Protein AF-A0A2T2SNY1-F1 (afdb_monomer_lite)

Secondary structure (DSSP, 8-state):
-PEEETTTTEEEEETTS-EEETTEEE--SEEEESSPPPB-SSSS--BS--SEEE----TTTHHHIIIIIHHH-

Foldseek 3Di:
DWDADPPLRKTKDAQVAWADQPPDIHRARMWIDSDPFDWDPDVVTHTDDTPDGHHDDDPVCNVVCVPPVVVRD

Structure (mmCIF, N/CA/C/O backbone):
data_AF-A0A2T2SNY1-F1
#
_entry.id   AF-A0A2T2SNY1-F1
#
loop_
_atom_site.group_PDB
_atom_site.id
_atom_site.type_symbol
_atom_site.label_atom_id
_atom_site.label_alt_id
_atom_site.label_comp_id
_atom_site.label_asym_id
_atom_site.label_entity_id
_atom_site.label_seq_id
_atom_site.pdbx_PDB_ins_code
_atom_site.Cartn_x
_atom_site.Cartn_y
_atom_site.Cartn_z
_atom_site.occupancy
_atom_site.B_iso_or_equiv
_atom_site.auth_seq_id
_atom_site.auth_comp_id
_atom_site.auth_asym_id
_atom_site.auth_atom_id
_atom_site.pdbx_PDB_model_num
ATOM 1 N N . MET A 1 1 ? -2.090 12.419 4.293 1.00 52.00 1 MET A N 1
ATOM 2 C CA . MET A 1 1 ? -3.460 12.960 4.511 1.00 52.00 1 MET A CA 1
ATOM 3 C C . MET A 1 1 ? -4.420 11.822 4.220 1.00 52.00 1 MET A C 1
ATOM 5 O O . MET A 1 1 ? -4.378 11.322 3.110 1.00 52.00 1 MET A O 1
ATOM 9 N N . HIS A 1 2 ? -5.225 11.371 5.184 1.00 64.75 2 HIS A N 1
ATOM 10 C CA . HIS A 1 2 ? -6.125 10.226 4.979 1.00 64.75 2 HIS A CA 1
ATOM 11 C C . HIS A 1 2 ? -7.515 10.716 4.600 1.00 64.75 2 HIS A C 1
ATOM 13 O O . HIS A 1 2 ? -8.064 11.582 5.287 1.00 64.75 2 HIS A O 1
ATOM 19 N N . GLN A 1 3 ? -8.080 10.173 3.524 1.00 68.75 3 GLN A N 1
ATOM 20 C CA . GLN A 1 3 ? -9.450 10.480 3.127 1.00 68.75 3 GLN A CA 1
ATOM 21 C C . GLN A 1 3 ? -10.392 9.374 3.593 1.00 68.75 3 GLN A C 1
ATOM 23 O O . GLN A 1 3 ? -10.027 8.198 3.643 1.00 68.75 3 GLN A O 1
ATOM 28 N N . ARG A 1 4 ? -11.606 9.773 3.981 1.00 75.00 4 ARG A N 1
ATOM 29 C CA . ARG A 1 4 ? -12.680 8.838 4.306 1.00 75.00 4 ARG A CA 1
ATOM 30 C C . ARG A 1 4 ? -13.526 8.594 3.069 1.00 75.00 4 ARG A C 1
ATOM 32 O O . ARG A 1 4 ? -14.030 9.549 2.485 1.00 75.00 4 ARG A O 1
ATOM 39 N N . ILE A 1 5 ? -13.707 7.329 2.702 1.00 76.31 5 ILE A N 1
ATOM 40 C CA . ILE A 1 5 ? -14.524 6.942 1.552 1.00 76.31 5 ILE A CA 1
ATOM 41 C C . ILE A 1 5 ? -15.893 6.471 2.035 1.00 76.31 5 ILE A C 1
ATOM 43 O O . ILE A 1 5 ? -16.020 5.461 2.730 1.00 76.31 5 ILE A O 1
ATOM 47 N N . GLY A 1 6 ? -16.928 7.196 1.610 1.00 70.88 6 GLY A N 1
ATOM 48 C CA . GLY A 1 6 ? -18.322 6.808 1.786 1.00 70.88 6 GLY A CA 1
ATOM 49 C C . GLY A 1 6 ? -18.807 6.730 3.245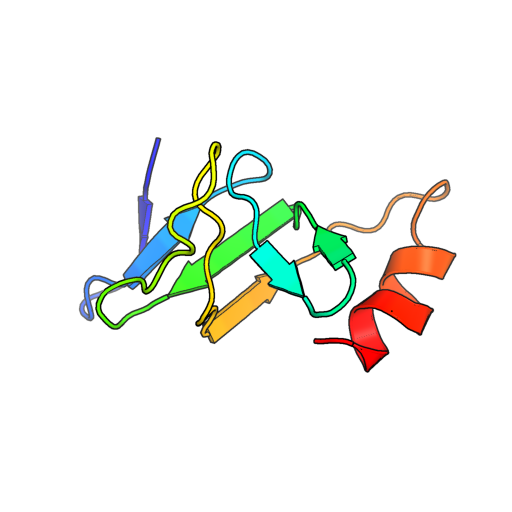 1.00 70.88 6 GLY A C 1
ATOM 50 O O . GLY A 1 6 ? -18.077 7.023 4.193 1.00 70.88 6 GLY A O 1
ATOM 51 N N . PRO A 1 7 ? -20.071 6.320 3.445 1.00 73.81 7 PRO A N 1
ATOM 52 C CA . PRO A 1 7 ? -20.714 6.304 4.760 1.00 73.81 7 PRO A CA 1
ATOM 53 C C . PRO A 1 7 ? -20.156 5.237 5.713 1.00 73.81 7 PRO A C 1
ATOM 55 O O . PRO A 1 7 ? -20.343 5.353 6.919 1.00 73.81 7 PRO A O 1
ATOM 58 N N . ARG A 1 8 ? -19.451 4.215 5.199 1.00 78.44 8 ARG A N 1
ATOM 59 C CA . ARG A 1 8 ? -18.829 3.162 6.023 1.00 78.44 8 ARG A CA 1
ATOM 60 C C . ARG A 1 8 ? -17.552 3.620 6.736 1.00 78.44 8 ARG A C 1
ATOM 62 O O . ARG A 1 8 ? -17.049 2.895 7.581 1.00 78.44 8 ARG A O 1
ATOM 69 N N . GLY A 1 9 ? -17.036 4.813 6.423 1.00 83.25 9 GLY A N 1
ATOM 70 C CA . GLY A 1 9 ? -15.882 5.380 7.121 1.00 83.25 9 GLY A CA 1
ATOM 71 C C . GLY A 1 9 ? -14.540 4.734 6.768 1.00 83.25 9 GLY A C 1
ATOM 72 O O . GLY A 1 9 ? -13.600 4.856 7.555 1.00 83.25 9 GLY A O 1
ATOM 73 N N . CYS A 1 10 ? -14.440 4.095 5.598 1.00 91.44 10 CYS A N 1
ATOM 74 C CA . CYS A 1 10 ? -13.205 3.472 5.129 1.00 91.44 10 CYS A CA 1
ATOM 75 C C . CYS A 1 10 ? -12.084 4.500 5.006 1.00 91.44 10 CYS A C 1
ATOM 77 O O . CYS A 1 10 ? -12.342 5.650 4.647 1.00 91.44 10 CYS A O 1
ATOM 79 N N . ARG A 1 11 ? -10.847 4.098 5.287 1.00 92.62 11 ARG A N 1
ATOM 80 C CA . ARG A 1 11 ? -9.668 4.959 5.169 1.00 92.62 11 ARG A CA 1
ATOM 81 C C . ARG A 1 11 ? -8.925 4.602 3.901 1.00 92.62 11 ARG A C 1
ATOM 83 O O . ARG A 1 11 ? -8.629 3.430 3.681 1.00 92.62 11 ARG A O 1
ATOM 90 N N . SER A 1 12 ? -8.609 5.613 3.104 1.00 93.88 12 SER A N 1
ATOM 91 C CA . SER A 1 12 ? -7.712 5.471 1.967 1.00 93.88 12 SER A CA 1
ATOM 92 C C . SER A 1 12 ? -6.412 6.223 2.186 1.00 93.88 12 SER A C 1
ATOM 94 O O . SER A 1 12 ? -6.376 7.306 2.785 1.00 93.88 12 SER A O 1
ATOM 96 N N . TYR A 1 13 ? -5.366 5.643 1.626 1.00 94.94 13 TYR A N 1
ATOM 97 C CA . TYR A 1 13 ? -4.004 6.128 1.645 1.00 94.94 13 TYR A CA 1
ATOM 98 C C . TYR A 1 13 ? -3.497 6.184 0.209 1.00 94.94 13 TYR A C 1
ATOM 100 O O . TYR A 1 13 ? -3.969 5.438 -0.651 1.00 94.94 13 TYR A O 1
ATOM 108 N N . THR A 1 14 ? -2.558 7.086 -0.030 1.00 94.06 14 THR A N 1
ATOM 109 C CA . THR A 1 14 ? -1.830 7.188 -1.295 1.00 94.06 14 THR A CA 1
ATOM 110 C C . THR A 1 14 ? -0.534 6.372 -1.206 1.00 94.06 14 THR A C 1
ATOM 112 O O . THR A 1 14 ? -0.365 5.577 -0.276 1.00 94.06 14 THR A O 1
ATOM 115 N N . SER A 1 15 ? 0.409 6.593 -2.124 1.00 93.06 15 SER A N 1
ATOM 116 C CA . SER A 1 15 ? 1.700 5.891 -2.215 1.00 93.06 15 SER A CA 1
ATOM 117 C C . SER A 1 15 ? 2.632 6.029 -0.989 1.00 93.06 15 SER A C 1
ATOM 119 O O . SER A 1 15 ? 3.769 5.566 -1.026 1.00 93.06 15 SER A O 1
ATOM 121 N N . ASP A 1 16 ? 2.189 6.662 0.102 1.00 92.38 16 ASP A N 1
ATOM 122 C CA . ASP A 1 16 ? 2.882 6.777 1.389 1.00 92.38 16 ASP A CA 1
ATOM 123 C C . ASP A 1 16 ? 2.617 5.597 2.343 1.00 92.38 16 ASP A C 1
ATOM 125 O O . ASP A 1 16 ? 3.385 5.385 3.287 1.00 92.38 16 ASP A O 1
ATOM 129 N N . GLN A 1 17 ? 1.586 4.784 2.092 1.00 96.25 17 GLN A N 1
ATOM 130 C CA . GLN A 1 17 ? 1.279 3.613 2.914 1.00 96.25 17 GLN A CA 1
ATOM 131 C C . GLN A 1 17 ? 1.965 2.345 2.392 1.00 96.25 17 GLN A C 1
ATOM 133 O O . GLN A 1 17 ? 1.692 1.869 1.292 1.00 96.25 17 GLN A O 1
ATOM 138 N N . ARG A 1 18 ? 2.807 1.731 3.234 1.00 97.56 18 ARG A N 1
ATOM 139 C CA . ARG A 1 18 ? 3.412 0.421 2.956 1.00 97.56 18 ARG A CA 1
ATOM 140 C C . ARG A 1 18 ? 2.407 -0.702 3.204 1.00 97.56 18 ARG A C 1
ATOM 142 O O . ARG A 1 18 ? 1.762 -0.722 4.253 1.00 97.56 18 ARG A O 1
ATOM 149 N N . VAL A 1 19 ? 2.322 -1.661 2.291 1.00 97.88 19 VAL A N 1
ATOM 150 C CA . VAL A 1 19 ? 1.544 -2.900 2.441 1.00 97.88 19 VAL A CA 1
ATOM 151 C C . VAL A 1 19 ? 2.508 -4.068 2.602 1.00 97.88 19 VAL A C 1
ATOM 153 O O . VAL A 1 19 ? 3.515 -4.159 1.892 1.00 97.88 19 VAL A O 1
ATOM 156 N N . HIS A 1 20 ? 2.217 -4.952 3.554 1.00 97.62 20 HIS A N 1
ATOM 157 C CA . HIS A 1 20 ? 2.963 -6.192 3.714 1.00 97.62 20 HIS A CA 1
ATOM 158 C C . HIS A 1 20 ? 2.410 -7.252 2.760 1.00 97.62 20 HIS A C 1
ATOM 160 O O . HIS A 1 20 ? 1.231 -7.589 2.819 1.00 97.62 20 HIS A O 1
ATOM 166 N N . LEU A 1 21 ? 3.271 -7.774 1.889 1.00 95.00 21 LEU A N 1
ATOM 167 C CA . LEU A 1 21 ? 2.926 -8.742 0.853 1.00 95.00 21 LEU A CA 1
ATOM 168 C C . LEU A 1 21 ? 3.966 -9.870 0.868 1.00 95.00 21 LEU A C 1
ATOM 170 O O . LEU A 1 21 ? 4.915 -9.821 0.080 1.00 95.00 21 LEU A O 1
ATOM 174 N N . PRO A 1 22 ? 3.867 -10.838 1.799 1.00 91.94 22 PRO A N 1
ATOM 175 C CA . PRO A 1 22 ? 4.929 -11.805 2.061 1.00 91.94 22 PRO A CA 1
ATOM 176 C C . PRO A 1 22 ? 5.467 -12.472 0.781 1.00 91.94 22 PRO A C 1
ATOM 178 O O . PRO A 1 22 ? 4.677 -12.949 -0.032 1.00 91.94 22 PRO A O 1
ATOM 181 N N . PRO A 1 23 ? 6.799 -12.540 0.574 1.00 93.56 23 PRO A N 1
ATOM 182 C CA . PRO A 1 23 ? 7.883 -12.159 1.489 1.00 93.56 23 PRO A CA 1
ATOM 183 C C . PRO A 1 23 ? 8.380 -10.707 1.307 1.00 93.56 23 PRO A C 1
ATOM 185 O O . PRO A 1 23 ? 9.516 -10.388 1.649 1.00 93.56 23 PRO A O 1
ATOM 188 N N . ARG A 1 24 ? 7.586 -9.837 0.682 1.00 94.94 24 ARG A N 1
ATOM 189 C CA . ARG A 1 24 ? 7.959 -8.483 0.257 1.00 94.94 24 ARG A CA 1
ATOM 190 C C . ARG A 1 24 ? 7.091 -7.419 0.933 1.00 94.94 24 ARG A C 1
ATOM 192 O O . ARG A 1 24 ? 6.142 -7.698 1.660 1.00 94.94 24 ARG A O 1
ATOM 199 N N . TYR A 1 25 ? 7.434 -6.170 0.650 1.00 96.25 25 TYR A N 1
ATOM 200 C CA . TYR A 1 25 ? 6.598 -5.013 0.932 1.00 96.25 25 TYR A CA 1
ATOM 201 C C . TYR A 1 25 ? 6.442 -4.204 -0.347 1.00 96.25 25 TYR A C 1
ATOM 203 O O . TYR A 1 25 ? 7.362 -4.159 -1.170 1.00 96.25 25 TYR A O 1
ATOM 211 N N . VAL A 1 26 ? 5.293 -3.557 -0.495 1.00 96.69 26 VAL A N 1
ATOM 212 C CA . VAL A 1 26 ? 4.969 -2.721 -1.652 1.00 96.69 26 VAL A CA 1
ATOM 213 C C . VAL A 1 26 ? 4.341 -1.405 -1.208 1.00 96.69 26 VAL A C 1
ATOM 215 O O . VAL A 1 26 ? 3.857 -1.286 -0.083 1.00 96.69 26 VAL A O 1
ATOM 218 N N . TYR A 1 27 ? 4.377 -0.425 -2.104 1.00 96.88 27 TYR A N 1
ATOM 219 C CA . TYR A 1 27 ? 3.741 0.880 -1.954 1.00 96.88 27 TYR A CA 1
ATOM 220 C C . TYR A 1 27 ? 2.803 1.070 -3.146 1.00 96.88 27 TYR A C 1
ATOM 222 O O . TYR A 1 27 ? 3.264 1.541 -4.186 1.00 96.88 27 TYR A O 1
ATOM 230 N N . PRO A 1 28 ? 1.543 0.615 -3.047 1.00 96.94 28 PRO A N 1
ATOM 231 C CA . PRO A 1 28 ? 0.570 0.827 -4.108 1.00 96.94 28 PRO A CA 1
ATOM 232 C C . PRO A 1 28 ? 0.187 2.301 -4.207 1.00 96.94 28 PRO A C 1
ATOM 234 O O . PRO A 1 28 ? 0.260 3.024 -3.213 1.00 96.94 28 PRO A O 1
ATOM 237 N N . ASP A 1 29 ? -0.288 2.737 -5.370 1.00 96.62 29 ASP A N 1
ATOM 238 C CA . ASP A 1 29 ? -0.681 4.136 -5.562 1.00 96.62 29 ASP A CA 1
ATOM 239 C C . ASP A 1 29 ? -1.897 4.546 -4.732 1.00 96.62 29 ASP A C 1
ATOM 241 O O . ASP A 1 29 ? -1.961 5.673 -4.230 1.00 96.62 29 ASP A O 1
ATOM 245 N N . VAL A 1 30 ? -2.848 3.627 -4.548 1.00 96.31 30 VAL A N 1
ATOM 246 C CA . VAL A 1 30 ? -3.935 3.780 -3.578 1.00 96.31 30 VAL A CA 1
ATOM 247 C C . VAL A 1 30 ? -4.160 2.467 -2.848 1.00 96.31 30 VAL A C 1
ATOM 249 O O . VAL A 1 30 ? -4.246 1.402 -3.456 1.00 96.31 30 VAL A O 1
ATOM 252 N N . VAL A 1 31 ? -4.339 2.552 -1.535 1.00 96.50 31 VAL A N 1
ATOM 253 C CA . VAL A 1 31 ? -4.790 1.432 -0.710 1.00 96.50 31 VAL A CA 1
ATOM 254 C C . VAL A 1 31 ? -5.916 1.881 0.211 1.00 96.50 31 VAL A C 1
ATOM 256 O O . VAL A 1 31 ? -5.902 3.007 0.712 1.00 96.50 31 VAL A O 1
ATOM 259 N N . ALA A 1 32 ? -6.907 1.021 0.437 1.00 95.06 32 ALA A N 1
ATOM 260 C CA . ALA A 1 32 ? -7.981 1.298 1.382 1.00 95.06 32 ALA A CA 1
ATOM 261 C C . ALA A 1 32 ? -8.354 0.083 2.233 1.00 95.06 32 ALA A C 1
ATOM 263 O O . ALA A 1 32 ? -8.244 -1.065 1.799 1.00 95.06 32 ALA A O 1
ATOM 264 N N . HIS A 1 33 ? -8.827 0.367 3.444 1.00 94.31 33 HIS A N 1
ATOM 265 C CA . HIS A 1 33 ? -9.430 -0.603 4.354 1.00 94.31 33 HIS A CA 1
ATOM 266 C C . HIS A 1 33 ? -10.647 0.036 5.047 1.00 94.31 33 HIS A C 1
ATOM 268 O O . HIS A 1 33 ? -10.662 1.247 5.306 1.00 94.31 33 HIS A O 1
ATOM 274 N N . CYS A 1 34 ? -11.686 -0.749 5.320 1.00 91.50 34 CYS A N 1
ATOM 275 C CA . CYS A 1 34 ? -12.912 -0.288 5.969 1.00 91.50 34 CYS A CA 1
ATOM 276 C C . CYS A 1 34 ? -12.981 -0.706 7.437 1.00 91.50 34 CYS A C 1
ATOM 278 O O . CYS A 1 34 ? -13.480 0.059 8.263 1.00 91.50 34 CYS A O 1
ATOM 280 N N . GLU A 1 35 ? -12.443 -1.878 7.766 1.00 85.88 35 GLU A N 1
ATOM 281 C CA . GLU A 1 35 ? -12.238 -2.310 9.150 1.00 85.88 35 GLU A CA 1
ATOM 282 C C . GLU A 1 35 ? -11.097 -1.540 9.835 1.00 85.88 35 GLU A C 1
ATOM 284 O O . GLU A 1 35 ? -10.457 -0.671 9.238 1.00 85.88 35 GLU A O 1
ATOM 289 N N . ASP A 1 36 ? -10.805 -1.851 11.098 1.00 89.94 36 ASP A N 1
ATOM 290 C CA . ASP A 1 36 ? -9.594 -1.343 11.735 1.00 89.94 36 ASP A CA 1
ATOM 291 C C . ASP A 1 36 ? -8.347 -1.919 11.045 1.00 89.94 36 ASP A C 1
ATOM 293 O O . ASP A 1 36 ? -8.203 -3.128 10.834 1.00 89.94 36 ASP A O 1
ATOM 297 N N . GLY A 1 37 ? -7.437 -1.024 10.654 1.00 92.56 37 GLY A N 1
ATOM 298 C CA . GLY A 1 37 ? -6.207 -1.408 9.973 1.00 92.56 37 GLY A CA 1
ATOM 299 C C . GLY A 1 37 ? -5.310 -2.202 10.918 1.00 92.56 37 GLY A C 1
ATOM 300 O O . GLY A 1 37 ? -5.006 -1.751 12.023 1.00 92.56 37 GLY A O 1
ATOM 301 N N . ARG A 1 38 ? -4.882 -3.381 10.475 1.00 96.94 38 ARG A N 1
ATOM 302 C CA . ARG A 1 38 ? -3.897 -4.225 11.151 1.00 96.94 38 ARG A CA 1
ATOM 303 C C . ARG A 1 38 ? -2.543 -3.940 10.537 1.00 96.94 38 ARG A C 1
ATOM 305 O O . ARG A 1 38 ? -2.411 -3.937 9.316 1.00 96.94 38 ARG A O 1
ATOM 312 N N . TYR A 1 39 ? -1.546 -3.714 11.376 1.00 97.31 39 TYR A N 1
ATOM 313 C CA . TYR A 1 39 ? -0.220 -3.319 10.926 1.00 97.31 39 TYR A CA 1
ATOM 314 C C . TYR A 1 39 ? 0.847 -4.234 11.512 1.00 97.31 39 TYR A C 1
ATOM 316 O O . TYR A 1 39 ? 0.647 -4.813 12.578 1.00 97.31 39 TYR A O 1
ATOM 324 N N . THR A 1 40 ? 1.968 -4.369 10.807 1.00 97.88 40 THR A N 1
ATOM 325 C CA . THR A 1 40 ? 3.174 -4.972 11.382 1.00 97.88 40 THR A CA 1
ATOM 326 C C . THR A 1 40 ? 3.758 -4.079 12.478 1.00 97.88 40 THR A C 1
ATOM 328 O O . THR A 1 40 ? 3.620 -2.857 12.423 1.00 97.88 40 THR A O 1
ATOM 331 N N . ASP A 1 41 ? 4.468 -4.685 13.435 1.00 97.00 41 ASP A N 1
ATOM 332 C CA . ASP A 1 41 ? 5.187 -3.972 14.508 1.00 97.00 41 ASP A CA 1
ATOM 333 C C . ASP A 1 41 ? 6.530 -3.366 14.039 1.00 97.00 41 ASP A C 1
ATOM 335 O O . ASP A 1 41 ? 7.308 -2.821 14.823 1.00 97.00 41 ASP A O 1
ATOM 339 N N . GLU A 1 42 ? 6.834 -3.478 12.747 1.00 95.94 42 GLU A N 1
ATOM 340 C CA . GLU A 1 42 ? 8.050 -2.947 12.137 1.00 95.94 42 GLU A CA 1
ATOM 341 C C . GLU A 1 42 ? 7.949 -1.433 11.929 1.00 95.94 42 GLU A C 1
ATOM 343 O O 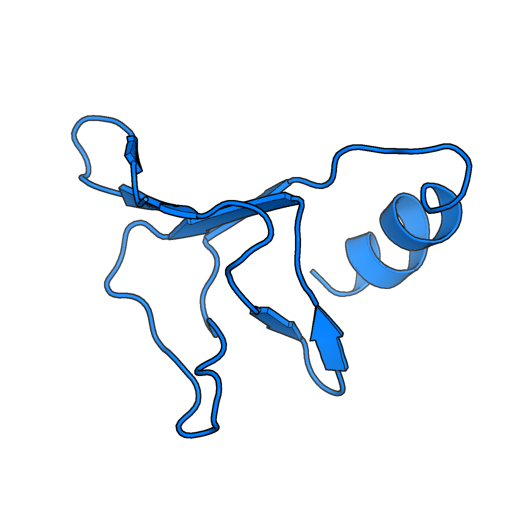. GLU A 1 42 ? 6.865 -0.856 11.882 1.00 95.94 42 GLU A O 1
ATOM 348 N N . SER A 1 43 ? 9.093 -0.779 11.712 1.00 94.81 43 SER A N 1
ATOM 349 C CA . SER A 1 43 ? 9.135 0.628 11.310 1.00 94.81 43 SER A CA 1
ATOM 350 C C . SER A 1 43 ? 9.600 0.764 9.851 1.00 94.81 43 SER A C 1
ATOM 352 O O . SER A 1 43 ? 10.688 0.282 9.520 1.00 94.81 43 SER A O 1
ATOM 354 N N . PRO A 1 44 ? 8.818 1.398 8.955 1.00 94.44 44 PRO A N 1
ATOM 355 C CA . PRO A 1 44 ? 7.447 1.873 9.169 1.00 94.44 44 PRO A CA 1
ATOM 356 C C . PRO A 1 44 ? 6.420 0.722 9.303 1.00 94.44 44 PRO A C 1
ATOM 358 O O . PRO A 1 44 ? 6.627 -0.346 8.723 1.00 94.44 44 PRO A O 1
ATOM 361 N N . PRO A 1 45 ? 5.292 0.929 10.001 1.00 96.12 45 PRO A N 1
ATOM 362 C CA . PRO A 1 45 ? 4.233 -0.074 10.097 1.00 96.12 45 PRO A CA 1
ATOM 363 C C . PRO A 1 45 ? 3.634 -0.362 8.717 1.00 96.12 45 PRO A C 1
ATOM 365 O O . PRO A 1 45 ? 3.364 0.557 7.937 1.00 96.12 45 PRO A O 1
ATOM 368 N N . SER A 1 46 ? 3.414 -1.639 8.409 1.00 97.75 46 SER A N 1
ATOM 369 C CA . SER A 1 46 ? 2.900 -2.071 7.102 1.00 97.75 46 SER A CA 1
ATOM 370 C C . SER A 1 46 ? 1.494 -2.633 7.233 1.00 97.75 46 SER A C 1
ATOM 372 O O . SER A 1 46 ? 1.273 -3.494 8.079 1.00 97.75 46 SER A O 1
ATOM 374 N N . LEU A 1 47 ? 0.557 -2.177 6.400 1.00 97.69 47 LEU A N 1
ATOM 375 C CA . LEU A 1 47 ? -0.828 -2.648 6.417 1.00 97.69 47 LEU A CA 1
ATOM 376 C C . LEU A 1 47 ? -0.887 -4.133 6.024 1.00 97.69 47 LEU A C 1
ATOM 378 O O . LEU A 1 47 ? -0.311 -4.534 5.013 1.00 97.69 47 LEU A O 1
ATOM 382 N N . LEU A 1 48 ? -1.593 -4.925 6.829 1.00 9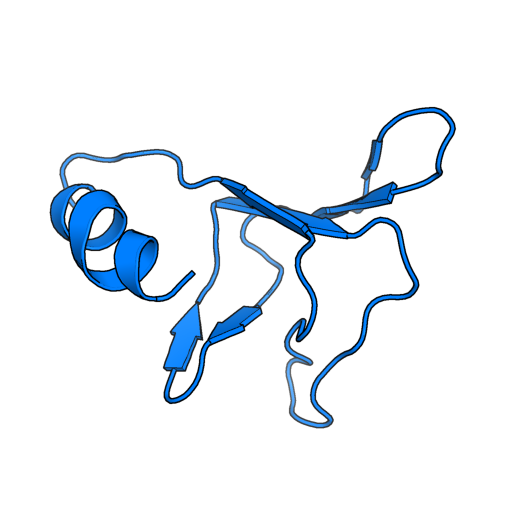7.12 48 LEU A N 1
ATOM 383 C CA . LEU A 1 48 ? -1.739 -6.379 6.696 1.00 97.12 48 LEU A CA 1
ATOM 384 C C . LEU A 1 48 ? -3.076 -6.801 6.076 1.00 97.12 48 LEU A C 1
ATOM 386 O O . LEU A 1 48 ? -3.228 -7.948 5.669 1.00 97.12 48 LEU A O 1
ATOM 390 N N . ASN A 1 49 ? -4.065 -5.910 6.059 1.00 95.88 49 ASN A N 1
ATOM 391 C CA . ASN A 1 49 ? -5.430 -6.200 5.619 1.00 95.88 49 ASN A CA 1
ATOM 392 C C . ASN A 1 49 ? -5.995 -5.113 4.692 1.00 95.88 49 ASN A C 1
ATOM 394 O O . ASN A 1 49 ? -7.008 -4.498 5.031 1.00 95.88 49 ASN A O 1
ATOM 398 N N . PRO A 1 50 ? -5.359 -4.839 3.539 1.00 95.88 50 PRO A N 1
ATOM 399 C CA . PRO A 1 50 ? -5.993 -4.008 2.526 1.00 95.88 50 PRO A CA 1
ATOM 400 C C . PRO A 1 50 ? -7.258 -4.698 1.991 1.00 95.88 50 PRO A C 1
ATOM 402 O O . PRO A 1 50 ? -7.268 -5.904 1.765 1.00 95.88 50 PRO A O 1
ATOM 405 N N . GLU A 1 51 ? -8.317 -3.925 1.767 1.00 94.38 51 GLU A N 1
ATOM 406 C CA . GLU A 1 51 ? -9.534 -4.384 1.076 1.00 94.38 51 GLU A CA 1
ATOM 407 C C . GLU A 1 51 ? -9.552 -3.941 -0.392 1.00 94.38 51 GLU A C 1
ATOM 409 O O . GLU A 1 51 ? -10.182 -4.577 -1.233 1.00 94.38 51 GLU A O 1
ATOM 414 N N . LEU A 1 52 ? -8.858 -2.844 -0.706 1.00 94.31 52 LEU A N 1
ATOM 415 C CA . LEU A 1 52 ? -8.688 -2.329 -2.058 1.00 94.31 52 LEU A CA 1
ATOM 416 C C . LEU A 1 52 ? -7.238 -1.908 -2.264 1.00 94.31 52 LEU A C 1
ATOM 418 O O . LEU A 1 52 ? -6.674 -1.194 -1.433 1.00 94.31 52 LEU A O 1
ATOM 422 N N . VAL A 1 53 ? -6.683 -2.297 -3.407 1.00 96.56 53 VAL A N 1
ATOM 423 C CA . VAL A 1 53 ? -5.38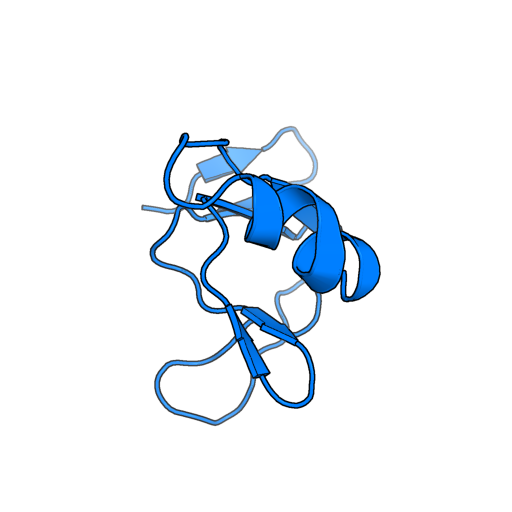4 -1.857 -3.911 1.00 96.56 53 VAL A CA 1
ATOM 424 C C . VAL A 1 53 ? -5.578 -1.350 -5.338 1.00 96.56 53 VAL A C 1
ATOM 426 O O . VAL A 1 53 ? -6.272 -1.983 -6.132 1.00 96.56 53 VAL A O 1
ATOM 429 N N . VAL A 1 54 ? -4.990 -0.201 -5.660 1.00 96.75 54 VAL A N 1
ATOM 430 C CA . VAL A 1 54 ? -4.987 0.391 -7.002 1.00 96.75 54 VAL A CA 1
ATOM 431 C C . VAL A 1 54 ? -3.551 0.743 -7.366 1.00 96.75 54 VAL A C 1
ATOM 433 O O . VAL A 1 54 ? -2.842 1.360 -6.573 1.00 96.75 54 VAL A O 1
ATOM 436 N N . GLU A 1 55 ? -3.156 0.377 -8.579 1.00 97.38 55 GLU A N 1
ATOM 437 C CA . GLU A 1 55 ? -1.884 0.752 -9.197 1.00 97.38 55 GLU A CA 1
ATOM 438 C C . GLU A 1 55 ? -2.189 1.604 -10.436 1.00 97.38 55 GLU A C 1
ATOM 440 O O . GLU A 1 55 ? -3.066 1.267 -11.240 1.00 97.38 55 GLU A O 1
ATOM 445 N N . VAL A 1 56 ? -1.485 2.720 -10.594 1.00 96.94 56 VAL A N 1
ATOM 446 C CA . VAL A 1 56 ? -1.541 3.589 -11.767 1.00 96.94 56 VAL A CA 1
ATOM 447 C C . VAL A 1 56 ? -0.404 3.182 -12.693 1.00 96.94 56 VAL A C 1
ATOM 449 O O . VAL A 1 56 ? 0.772 3.393 -12.411 1.00 96.94 56 VAL A O 1
ATOM 452 N N . LEU A 1 57 ? -0.758 2.592 -13.831 1.00 97.25 57 LEU A N 1
ATOM 453 C CA . LEU A 1 57 ? 0.233 2.049 -14.752 1.00 97.25 57 LEU A CA 1
ATOM 454 C C . LEU A 1 57 ? 1.082 3.160 -15.383 1.00 97.25 57 LEU A C 1
ATOM 456 O O . LEU A 1 57 ? 0.560 4.111 -15.969 1.00 97.25 57 LEU A O 1
ATOM 460 N N . ALA A 1 58 ? 2.398 2.975 -15.330 1.00 95.62 58 ALA A N 1
ATOM 461 C CA . ALA A 1 58 ? 3.380 3.741 -16.085 1.00 95.62 58 ALA A CA 1
ATOM 462 C C . ALA A 1 58 ? 4.197 2.796 -16.971 1.00 95.62 58 ALA A C 1
ATOM 464 O O . ALA A 1 58 ? 4.424 1.645 -16.606 1.00 95.62 58 ALA A O 1
ATOM 465 N N . GLU A 1 59 ? 4.698 3.276 -18.112 1.00 97.06 59 GLU A N 1
ATOM 466 C CA . GLU A 1 59 ? 5.471 2.454 -19.061 1.00 97.06 59 GLU A CA 1
ATOM 467 C C . GLU A 1 59 ? 6.645 1.711 -18.393 1.00 97.06 59 GLU A C 1
ATOM 469 O O . GLU A 1 59 ? 6.919 0.557 -18.704 1.00 97.06 59 GLU A O 1
ATOM 474 N N . SER A 1 60 ? 7.299 2.335 -17.410 1.00 95.69 60 SER A N 1
ATOM 475 C CA . SER A 1 60 ? 8.446 1.764 -16.696 1.00 95.69 60 SER A CA 1
ATOM 476 C C . SER A 1 60 ? 8.097 0.706 -15.636 1.00 95.69 60 SER A C 1
ATOM 478 O O . SER A 1 60 ? 8.993 -0.023 -15.192 1.00 95.69 60 SER A O 1
ATOM 480 N N . THR A 1 61 ? 6.836 0.615 -15.196 1.00 94.50 61 THR A N 1
ATOM 481 C CA . THR A 1 61 ? 6.402 -0.293 -14.114 1.00 94.50 61 THR A CA 1
ATOM 482 C C . THR A 1 61 ? 5.253 -1.218 -14.492 1.00 94.50 61 THR A C 1
ATOM 484 O O . THR A 1 61 ? 5.069 -2.224 -13.810 1.00 94.50 61 THR A O 1
ATOM 487 N N . MET A 1 62 ? 4.558 -0.960 -15.602 1.00 96.81 62 MET A N 1
ATOM 488 C CA . MET A 1 62 ? 3.355 -1.677 -16.029 1.00 96.81 62 MET A CA 1
ATOM 489 C C . MET A 1 62 ? 3.526 -3.197 -16.010 1.00 96.81 62 MET A C 1
ATOM 491 O O . MET A 1 62 ? 2.678 -3.893 -15.459 1.00 96.81 62 MET A O 1
ATOM 495 N N . ASP A 1 63 ? 4.638 -3.716 -16.537 1.00 97.56 63 ASP A N 1
ATOM 496 C CA . ASP A 1 63 ? 4.896 -5.159 -16.547 1.00 97.56 63 ASP A CA 1
ATOM 497 C C . ASP A 1 63 ? 4.937 -5.742 -15.133 1.00 97.56 63 ASP A C 1
ATOM 499 O O . ASP A 1 63 ? 4.427 -6.831 -14.894 1.00 97.56 63 ASP A O 1
ATOM 503 N N . LYS A 1 64 ? 5.516 -5.021 -14.168 1.00 94.50 64 LYS A N 1
ATOM 504 C CA . LYS A 1 64 ? 5.568 -5.450 -12.764 1.00 94.50 64 LYS A CA 1
ATOM 505 C C . LYS A 1 64 ? 4.180 -5.417 -12.126 1.00 94.50 64 LYS A C 1
ATOM 507 O O . LYS A 1 64 ? 3.832 -6.352 -11.405 1.00 94.50 64 LYS A O 1
ATOM 512 N N . ASP A 1 65 ? 3.417 -4.364 -12.405 1.00 96.25 65 ASP A N 1
ATOM 513 C CA . ASP A 1 65 ? 2.091 -4.129 -11.834 1.00 96.25 65 ASP A CA 1
ATOM 514 C C . ASP A 1 65 ? 1.060 -5.144 -12.360 1.00 96.25 65 ASP A C 1
ATOM 516 O O . ASP A 1 65 ? 0.307 -5.716 -11.575 1.00 96.25 65 ASP A O 1
ATOM 520 N N . LEU A 1 66 ? 1.095 -5.460 -13.660 1.00 95.94 66 LEU A N 1
ATOM 521 C CA . LEU A 1 66 ? 0.177 -6.400 -14.321 1.00 95.94 66 LEU A CA 1
ATOM 522 C C . LEU A 1 66 ? 0.563 -7.879 -14.198 1.00 95.94 66 LEU A C 1
ATOM 524 O O . LEU A 1 66 ? -0.223 -8.740 -14.589 1.00 95.94 66 LEU A O 1
ATOM 528 N N . THR A 1 67 ? 1.758 -8.196 -13.695 1.00 96.19 67 THR A N 1
ATOM 529 C CA . THR A 1 67 ? 2.199 -9.588 -13.534 1.00 96.19 67 THR A CA 1
ATOM 530 C C . THR A 1 67 ? 2.329 -9.962 -12.066 1.00 96.19 67 THR A C 1
ATOM 532 O O . THR A 1 67 ? 1.367 -10.399 -11.440 1.00 96.19 67 THR A O 1
ATOM 535 N N . TRP A 1 68 ? 3.521 -9.827 -11.494 1.00 94.94 68 TRP A N 1
ATOM 536 C CA . TRP A 1 68 ? 3.814 -10.397 -10.189 1.00 94.94 68 TRP A CA 1
ATOM 537 C C . TRP A 1 68 ? 3.047 -9.702 -9.066 1.00 94.94 68 TRP A C 1
ATOM 539 O O . TRP A 1 68 ? 2.646 -10.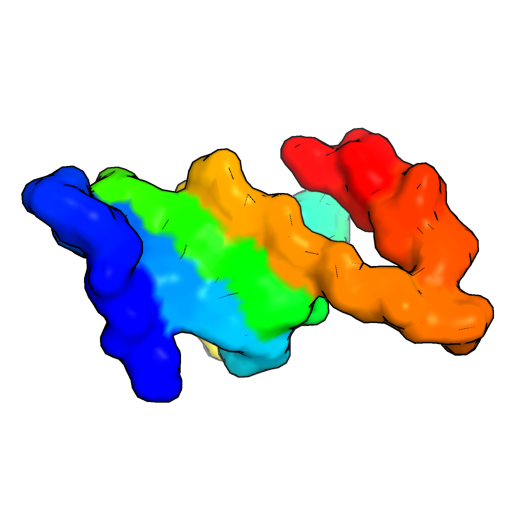394 -8.138 1.00 94.94 68 TRP A O 1
ATOM 549 N N . LYS A 1 69 ? 2.825 -8.378 -9.135 1.00 93.94 69 LYS A N 1
ATOM 550 C CA . LYS A 1 69 ? 2.035 -7.674 -8.115 1.00 93.94 69 LYS A CA 1
ATOM 551 C C . LYS A 1 69 ? 0.584 -8.134 -8.154 1.00 93.94 69 LYS A C 1
ATOM 553 O O . LYS A 1 69 ? 0.071 -8.562 -7.129 1.00 93.94 69 LYS A O 1
ATOM 558 N N . LEU A 1 70 ? -0.031 -8.127 -9.340 1.00 94.81 70 LEU A N 1
ATOM 559 C CA . LEU A 1 70 ? -1.403 -8.593 -9.534 1.00 94.81 70 LEU A CA 1
ATOM 560 C C . LEU A 1 70 ? -1.617 -10.036 -9.056 1.00 94.81 70 LEU A C 1
ATOM 562 O O . LEU A 1 70 ? -2.651 -10.321 -8.475 1.00 94.81 70 LEU A O 1
ATOM 566 N N . HIS A 1 71 ? -0.654 -10.937 -9.278 1.00 94.12 71 HIS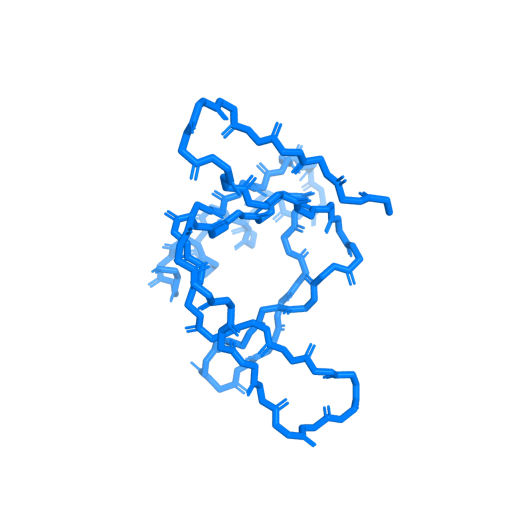 A N 1
ATOM 567 C CA . HIS A 1 71 ? -0.738 -12.316 -8.777 1.00 94.12 71 HIS A CA 1
ATOM 568 C C . HIS A 1 71 ? -0.482 -12.458 -7.272 1.00 94.12 71 HIS A C 1
ATOM 570 O O . HIS A 1 71 ? -0.811 -13.497 -6.704 1.00 94.12 71 HIS A O 1
ATOM 576 N N . ALA A 1 72 ? 0.198 -11.492 -6.658 1.00 92.88 72 ALA A N 1
ATOM 577 C CA . ALA A 1 72 ? 0.561 -11.547 -5.250 1.00 92.88 72 ALA A CA 1
ATOM 578 C C . ALA A 1 72 ? -0.498 -10.906 -4.341 1.00 92.88 72 ALA A C 1
ATOM 580 O O . ALA A 1 72 ? -0.582 -11.306 -3.180 1.00 92.88 72 ALA A O 1
ATOM 581 N N . TYR A 1 73 ? -1.259 -9.932 -4.853 1.00 91.25 73 TYR A N 1
ATOM 582 C CA . TYR A 1 73 ? -2.451 -9.373 -4.206 1.00 91.25 73 TYR A CA 1
ATOM 583 C C . TYR A 1 73 ? -3.595 -10.391 -4.156 1.00 91.25 73 TYR A C 1
ATOM 585 O O . TYR A 1 73 ? -4.280 -10.421 -3.109 1.00 91.25 73 TYR A O 1
#

Radius of gyration: 12.48 Å; chains: 1; bounding box: 30×25×34 Å

pLDDT: mean 92.28, std 8.62, range [52.0, 97.88]

Sequence (73 aa):
MHQRIGPRGCRSYTSDQRVHLPPRYVYPDVVAHCEDGRYTDESPPSLLNPELVVEVLAESTMDKDLTWKLHAY